Protein AF-A0A920PNC9-F1 (afdb_monomer_lite)

pLDDT: mean 96.34, std 2.01, range [85.38, 98.56]

Sequence (94 aa):
MQQALEDCAPCVPELFETDNCYRHLVECRIAPDIQALESEWHHQTKQVLDEATLEMPEIGHAMSGGRQGLHSEELGYLLAEMQFLQRAYPGLSW

Secondary structure (DSSP, 8-state):
-HHHHHHHGGGTGGGG---HHHHHHHHTTSS--SGGGHHHHHHHHHHHHHHTT-PPPP--S----GGGT---HHHHHHHHHHTHHHHHSTT---

Foldseek 3Di:
DQVVLQVCLQAVVQQQDDDPVRVVCVVVVNDPNSVVCSVVCVVVVCVVCVVVVYDNHDHPHHDYCVVVVPDDPVVVVVCCVVCVVCVVDPPDDD

Radius of gyration: 18.17 Å; chains: 1; bounding box: 43×27×44 Å

Structure (mmCIF, N/CA/C/O backbone):
data_AF-A0A920PNC9-F1
#
_entry.id   AF-A0A920PNC9-F1
#
loop_
_atom_site.group_PDB
_atom_site.id
_atom_site.type_symbol
_atom_site.label_atom_id
_atom_site.label_alt_id
_atom_site.label_comp_id
_atom_site.label_asym_id
_atom_site.label_entity_id
_atom_site.label_seq_id
_atom_site.pdbx_PDB_ins_code
_atom_site.Cartn_x
_atom_site.Cartn_y
_atom_site.Cartn_z
_atom_site.occupancy
_atom_site.B_iso_or_equiv
_atom_site.auth_seq_id
_atom_site.auth_comp_id
_atom_site.auth_asym_id
_atom_site.auth_atom_id
_atom_site.pdbx_PDB_model_num
ATOM 1 N N . MET A 1 1 ? 3.960 -2.350 18.676 1.00 95.19 1 MET A N 1
ATOM 2 C CA . MET A 1 1 ? 3.028 -2.902 17.674 1.00 95.19 1 MET A CA 1
ATOM 3 C C . MET A 1 1 ? 2.041 -1.836 17.228 1.00 95.19 1 MET A C 1
ATOM 5 O O . MET A 1 1 ? 2.058 -1.535 16.050 1.00 95.19 1 MET A O 1
ATOM 9 N N . GLN A 1 2 ? 1.305 -1.191 18.144 1.00 97.38 2 GLN A N 1
ATOM 10 C CA . GLN A 1 2 ? 0.389 -0.083 17.814 1.00 97.38 2 GLN A CA 1
ATOM 11 C C . GLN A 1 2 ? 1.021 1.009 16.930 1.00 97.38 2 GLN A C 1
ATOM 13 O O . GLN A 1 2 ? 0.512 1.273 15.851 1.00 97.38 2 GLN A O 1
ATOM 18 N N . GLN A 1 3 ? 2.190 1.536 17.314 1.00 97.69 3 GLN A N 1
ATOM 19 C CA . GLN A 1 3 ? 2.903 2.548 16.518 1.00 97.69 3 GLN A CA 1
ATOM 20 C C . GLN A 1 3 ? 3.130 2.127 15.056 1.00 97.69 3 GLN A C 1
ATOM 22 O O . GLN A 1 3 ? 2.953 2.924 14.151 1.00 97.69 3 GLN A O 1
ATOM 27 N N . ALA A 1 4 ? 3.464 0.855 14.807 1.00 97.25 4 ALA A N 1
ATOM 28 C CA . ALA A 1 4 ? 3.699 0.379 13.445 1.00 97.25 4 ALA A CA 1
ATOM 29 C C . ALA A 1 4 ? 2.416 0.391 12.594 1.00 97.25 4 ALA A C 1
ATOM 31 O O . ALA A 1 4 ? 2.489 0.568 11.384 1.00 97.25 4 ALA A O 1
ATOM 32 N N . LEU A 1 5 ? 1.243 0.213 13.214 1.00 97.00 5 LEU A N 1
ATOM 33 C CA . LEU A 1 5 ? -0.042 0.346 12.523 1.00 97.00 5 LEU A CA 1
ATOM 34 C C . LEU A 1 5 ? -0.321 1.803 12.168 1.00 97.00 5 LEU A C 1
ATOM 36 O O . LEU A 1 5 ? -0.738 2.080 11.050 1.00 97.00 5 LEU A O 1
ATOM 40 N N . GLU A 1 6 ? -0.066 2.718 13.101 1.00 97.00 6 GLU A N 1
ATOM 41 C CA . GLU A 1 6 ? -0.226 4.160 12.889 1.00 97.00 6 GLU A CA 1
ATOM 42 C C . GLU A 1 6 ? 0.699 4.669 11.778 1.00 97.00 6 GLU A C 1
ATOM 44 O O . GLU A 1 6 ? 0.252 5.409 10.905 1.00 97.00 6 GLU A O 1
ATOM 49 N N . ASP A 1 7 ? 1.950 4.203 11.750 1.00 96.06 7 ASP A N 1
ATOM 50 C CA . ASP A 1 7 ? 2.934 4.575 10.729 1.00 96.06 7 ASP A CA 1
ATOM 51 C C . ASP A 1 7 ? 2.527 4.082 9.324 1.00 96.06 7 ASP A C 1
ATOM 53 O O . ASP A 1 7 ? 2.794 4.751 8.326 1.00 96.06 7 AS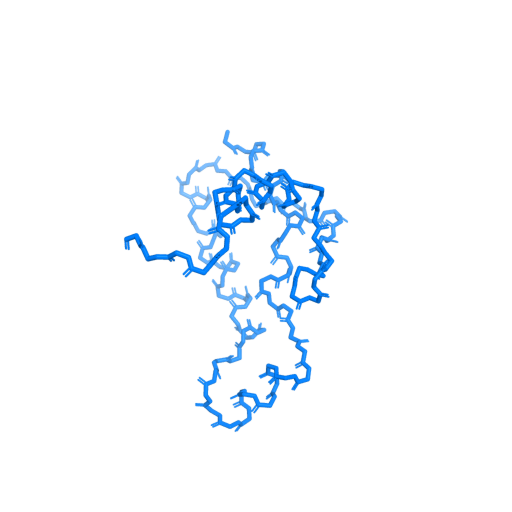P A O 1
ATOM 57 N N . CYS A 1 8 ? 1.867 2.920 9.225 1.00 95.19 8 CYS A N 1
ATOM 58 C CA . CYS A 1 8 ? 1.420 2.344 7.950 1.00 95.19 8 CYS A CA 1
ATOM 59 C C . CYS A 1 8 ? 0.010 2.780 7.519 1.00 95.19 8 CYS A C 1
ATOM 61 O O . CYS A 1 8 ? -0.327 2.650 6.339 1.00 95.19 8 CYS A O 1
ATOM 63 N N . ALA A 1 9 ? -0.817 3.286 8.439 1.00 96.81 9 ALA A N 1
ATOM 64 C CA . ALA A 1 9 ? -2.203 3.678 8.178 1.00 96.81 9 ALA A CA 1
ATOM 65 C C . ALA A 1 9 ? -2.377 4.635 6.979 1.00 96.81 9 ALA A C 1
ATOM 67 O O . ALA A 1 9 ? -3.315 4.426 6.205 1.00 96.81 9 ALA A O 1
ATOM 68 N N . PRO A 1 10 ? -1.480 5.618 6.743 1.00 96.81 10 PRO A N 1
ATOM 69 C CA . PRO A 1 10 ? -1.552 6.491 5.573 1.00 96.81 10 PRO A CA 1
ATOM 70 C C . PRO A 1 10 ? -1.602 5.770 4.221 1.00 96.81 10 PRO A C 1
ATOM 72 O O . PRO A 1 10 ? -2.189 6.307 3.288 1.00 96.81 10 PRO A O 1
ATOM 75 N N . CYS A 1 11 ? -1.023 4.572 4.096 1.00 95.50 11 CYS A N 1
ATOM 76 C CA . CYS A 1 11 ? -0.954 3.827 2.832 1.00 95.50 11 CYS A CA 1
ATOM 77 C C . CYS A 1 11 ? -2.210 2.988 2.540 1.00 95.50 11 CYS A C 1
ATOM 79 O O . CYS A 1 11 ? -2.377 2.495 1.426 1.00 95.50 11 CYS A O 1
ATOM 81 N N . VAL A 1 12 ? -3.083 2.783 3.532 1.00 96.81 12 VAL A N 1
ATOM 82 C CA . VAL A 1 12 ? -4.268 1.916 3.410 1.00 96.81 12 VAL A 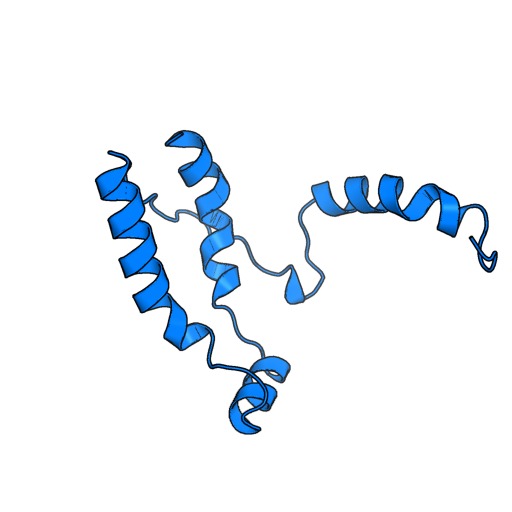CA 1
ATOM 83 C C . VAL A 1 12 ? -5.246 2.382 2.322 1.00 96.81 12 VAL A C 1
ATOM 85 O O . VAL A 1 12 ? -5.698 1.526 1.561 1.00 96.81 12 VAL A O 1
ATOM 88 N N . PRO A 1 13 ? -5.562 3.686 2.174 1.00 96.00 13 PRO A N 1
ATOM 89 C CA . PRO A 1 13 ? -6.525 4.135 1.169 1.00 96.00 13 PRO A CA 1
ATOM 90 C C . PRO A 1 13 ? -6.148 3.742 -0.268 1.00 96.00 13 PRO A C 1
ATOM 92 O O . PRO A 1 13 ? -7.019 3.340 -1.038 1.00 96.00 13 PRO A O 1
ATOM 95 N N . GLU A 1 14 ? -4.854 3.759 -0.617 1.00 96.50 14 GLU A N 1
ATOM 96 C CA . GLU A 1 14 ? -4.378 3.401 -1.964 1.00 96.50 14 GLU A CA 1
ATOM 97 C C . GLU A 1 14 ? -4.714 1.947 -2.358 1.00 96.50 14 GLU A C 1
ATOM 99 O O . GLU A 1 14 ? -4.833 1.625 -3.546 1.00 96.50 14 GLU A O 1
ATOM 104 N N . LEU A 1 15 ? -4.929 1.049 -1.387 1.00 95.75 15 LEU A N 1
ATOM 105 C CA . LEU A 1 15 ? -5.317 -0.340 -1.658 1.00 95.75 15 LEU A CA 1
ATOM 106 C C . LEU A 1 15 ? -6.625 -0.432 -2.461 1.00 95.75 15 LEU A C 1
ATOM 108 O O . LEU A 1 15 ? -6.764 -1.327 -3.303 1.00 95.75 15 LEU A O 1
ATOM 112 N N . PHE A 1 16 ? -7.545 0.510 -2.238 1.00 96.19 16 PHE A N 1
ATOM 113 C CA . PHE A 1 16 ? -8.903 0.510 -2.792 1.00 96.19 16 PHE A CA 1
ATOM 114 C C . PHE A 1 16 ? -9.096 1.526 -3.924 1.00 96.19 16 PHE A C 1
ATOM 116 O O . PHE A 1 16 ? -10.164 1.586 -4.536 1.00 96.19 16 PHE A O 1
ATOM 123 N N . GLU A 1 17 ? -8.061 2.302 -4.249 1.00 95.12 17 GLU A N 1
ATOM 124 C CA . GLU A 1 17 ? -8.110 3.262 -5.344 1.00 95.12 17 GLU A CA 1
ATOM 125 C C . GLU A 1 17 ? -8.208 2.579 -6.709 1.00 95.12 17 GLU A C 1
ATOM 127 O O . GLU A 1 17 ? -7.531 1.590 -7.012 1.00 95.12 17 GLU A O 1
ATOM 132 N N . THR A 1 18 ? -9.037 3.162 -7.574 1.00 94.69 18 THR A N 1
ATOM 133 C CA . THR A 1 18 ? -9.305 2.660 -8.920 1.00 94.69 18 THR A CA 1
ATOM 134 C C . THR A 1 18 ? -9.076 3.745 -9.966 1.00 94.69 18 THR A C 1
ATOM 136 O O . THR A 1 18 ? -9.395 4.918 -9.762 1.00 94.69 18 THR A O 1
ATOM 139 N N . ASP A 1 19 ? -8.553 3.354 -11.124 1.00 93.88 19 ASP A N 1
ATOM 140 C CA . ASP A 1 19 ? -8.361 4.227 -12.279 1.00 93.88 19 ASP A CA 1
ATOM 141 C C . ASP A 1 19 ? -9.210 3.755 -13.475 1.00 93.88 19 ASP A C 1
ATOM 143 O O . ASP A 1 19 ? -9.991 2.805 -13.387 1.00 93.88 19 ASP A O 1
ATOM 147 N N . ASN A 1 20 ? -9.107 4.454 -14.608 1.00 94.56 20 ASN A N 1
ATOM 148 C CA . ASN A 1 20 ? -9.862 4.087 -15.810 1.00 94.56 20 ASN A CA 1
ATOM 149 C C . ASN A 1 20 ? -9.456 2.704 -16.353 1.00 94.56 20 ASN A C 1
ATOM 151 O O . ASN A 1 20 ? -10.311 1.975 -16.853 1.00 94.56 20 ASN A O 1
ATOM 155 N N . CYS A 1 21 ? -8.173 2.343 -16.255 1.00 94.56 21 CYS A N 1
ATOM 156 C CA . CYS A 1 21 ? -7.662 1.057 -16.722 1.00 94.56 21 CYS A CA 1
ATOM 157 C C . CYS A 1 21 ? -8.235 -0.085 -15.878 1.00 94.56 21 CYS A C 1
ATOM 159 O O . CYS A 1 21 ? -8.745 -1.063 -16.420 1.00 94.56 21 CYS A O 1
ATOM 161 N N . TYR A 1 22 ? -8.211 0.060 -14.555 1.00 95.62 22 TYR A N 1
ATOM 162 C CA . TYR A 1 22 ? -8.731 -0.920 -13.617 1.00 95.62 22 TYR A CA 1
ATOM 163 C C . TYR A 1 22 ? -10.249 -1.062 -13.741 1.00 95.62 22 TYR A C 1
ATOM 165 O O . TYR A 1 22 ? -10.746 -2.182 -13.843 1.00 95.62 22 TYR A O 1
ATOM 173 N N . ARG A 1 23 ? -10.990 0.052 -13.842 1.00 95.62 23 ARG A N 1
ATOM 174 C CA . ARG A 1 23 ? -12.442 0.020 -14.094 1.00 95.62 23 ARG A CA 1
ATOM 175 C C . ARG A 1 23 ? -12.791 -0.765 -15.357 1.00 95.62 23 ARG A C 1
ATOM 177 O O . ARG A 1 23 ? -13.688 -1.602 -15.318 1.00 95.62 23 ARG A O 1
ATOM 184 N N . HIS A 1 24 ? -12.032 -0.583 -16.437 1.00 97.38 24 HIS A N 1
ATOM 185 C CA . HIS A 1 24 ? -12.229 -1.365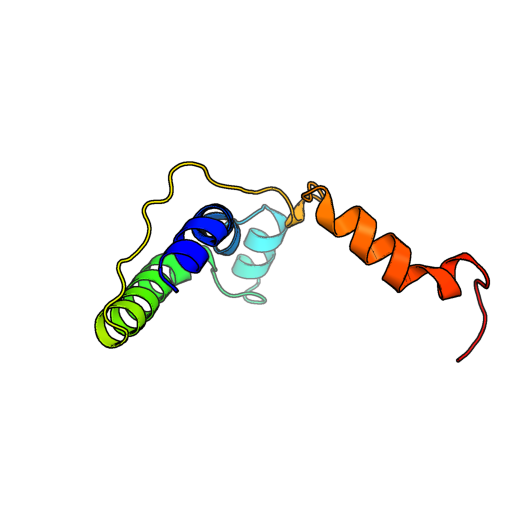 -17.656 1.00 97.38 24 HIS A CA 1
ATOM 186 C C . HIS A 1 24 ? -11.992 -2.874 -17.444 1.00 97.38 24 HIS A C 1
ATOM 188 O O . HIS A 1 24 ? -12.735 -3.704 -17.968 1.00 97.38 24 HIS A O 1
ATOM 194 N N . LEU A 1 25 ? -10.996 -3.260 -16.638 1.00 97.44 25 LEU A N 1
ATOM 195 C CA . LEU A 1 25 ? -10.762 -4.669 -16.298 1.00 97.44 25 LEU A CA 1
ATOM 196 C C . LEU A 1 25 ? -11.909 -5.273 -15.478 1.00 97.44 25 LEU A C 1
ATOM 198 O O . LEU A 1 25 ? -12.240 -6.444 -15.680 1.00 97.44 25 LEU A O 1
ATOM 202 N N . VAL A 1 26 ? -12.523 -4.491 -14.587 1.00 97.69 26 VAL A N 1
ATOM 203 C CA . VAL A 1 26 ? -13.708 -4.910 -13.822 1.00 97.69 26 VAL A CA 1
ATOM 204 C C . VAL A 1 26 ? -14.908 -5.112 -14.750 1.00 97.69 26 VAL A C 1
ATOM 206 O O . VAL A 1 26 ? -15.562 -6.153 -14.687 1.00 97.69 26 VAL A O 1
ATOM 209 N N . GLU A 1 27 ? -15.162 -4.178 -15.672 1.00 97.31 27 GLU A N 1
ATOM 210 C CA . GLU A 1 27 ? -16.231 -4.290 -16.682 1.00 97.31 27 GLU A CA 1
ATOM 211 C C . GLU A 1 27 ? -16.075 -5.546 -17.551 1.00 97.31 27 GLU A C 1
ATOM 213 O O . GLU A 1 27 ? -17.040 -6.277 -17.792 1.00 97.31 27 GLU A O 1
ATOM 218 N N . CYS A 1 28 ? -14.841 -5.839 -17.965 1.00 98.06 28 CYS A N 1
ATOM 219 C CA . CYS A 1 28 ? -14.489 -7.042 -18.717 1.00 98.06 28 CYS A CA 1
ATOM 220 C C . CYS A 1 28 ? -14.478 -8.325 -17.865 1.00 98.06 28 CYS A C 1
ATOM 222 O O . CYS A 1 28 ? -14.237 -9.403 -18.408 1.00 98.06 28 CYS A O 1
ATOM 224 N N . ARG A 1 29 ? -14.743 -8.236 -16.553 1.00 97.12 29 ARG A N 1
ATOM 225 C CA . ARG A 1 29 ? -14.702 -9.348 -15.584 1.00 97.12 29 ARG A CA 1
ATOM 226 C C . ARG A 1 29 ? -13.344 -10.055 -15.511 1.00 97.12 29 ARG A C 1
ATOM 228 O O . ARG A 1 29 ? -13.278 -11.260 -15.276 1.00 97.12 29 ARG A O 1
ATOM 235 N N . ILE A 1 30 ? -12.267 -9.305 -15.728 1.00 98.12 30 ILE A N 1
ATOM 236 C CA . ILE A 1 30 ? -10.880 -9.780 -15.628 1.00 98.12 30 ILE A CA 1
ATOM 237 C C . ILE A 1 30 ? -10.342 -9.557 -14.211 1.00 98.12 30 ILE A C 1
ATOM 239 O O . ILE A 1 30 ? -9.627 -10.407 -13.684 1.00 98.12 30 ILE A O 1
ATOM 243 N N . ALA A 1 31 ? -10.693 -8.427 -13.595 1.00 96.56 31 ALA A N 1
ATOM 244 C CA . ALA A 1 31 ? -10.296 -8.065 -12.239 1.00 96.56 31 ALA A CA 1
ATOM 245 C C . ALA A 1 31 ? -11.529 -7.922 -11.325 1.00 96.56 31 ALA A C 1
ATOM 247 O O . ALA A 1 31 ? -12.614 -7.600 -11.819 1.00 96.56 31 ALA A O 1
ATOM 248 N N . PRO A 1 32 ? -11.396 -8.169 -10.009 1.00 95.44 32 PRO A N 1
ATOM 249 C CA . PRO A 1 32 ? -12.460 -7.893 -9.049 1.00 95.44 32 PRO A CA 1
ATOM 250 C C . PRO A 1 32 ? -12.634 -6.385 -8.837 1.00 95.44 32 PRO A C 1
ATOM 252 O O . PRO A 1 32 ? -11.702 -5.615 -9.044 1.00 95.44 32 PRO A O 1
ATOM 255 N N . ASP A 1 33 ? -13.803 -5.961 -8.363 1.00 95.69 33 ASP A N 1
ATOM 256 C CA . ASP A 1 33 ? -13.985 -4.594 -7.872 1.00 95.69 33 ASP A CA 1
ATOM 257 C C . ASP A 1 33 ? -13.300 -4.434 -6.506 1.00 95.69 33 ASP A C 1
ATOM 259 O O . ASP A 1 33 ? -13.814 -4.891 -5.487 1.00 95.69 33 ASP A O 1
ATOM 263 N N . ILE A 1 34 ? -12.120 -3.812 -6.492 1.00 95.19 34 ILE A N 1
ATOM 264 C CA . ILE A 1 34 ? -11.332 -3.589 -5.270 1.00 95.19 34 ILE A CA 1
ATOM 265 C C . I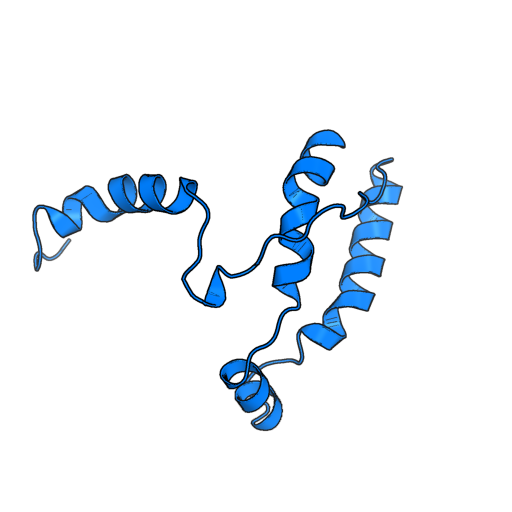LE A 1 34 ? -11.960 -2.575 -4.325 1.00 95.19 34 ILE A C 1
ATOM 267 O O . ILE A 1 34 ? -11.754 -2.693 -3.122 1.00 95.19 34 ILE A O 1
ATOM 271 N N . GLN A 1 35 ? -12.751 -1.623 -4.824 1.00 95.75 35 GLN A N 1
ATOM 272 C CA . GLN A 1 35 ? -13.404 -0.647 -3.956 1.00 95.75 35 GLN A CA 1
ATOM 273 C C . G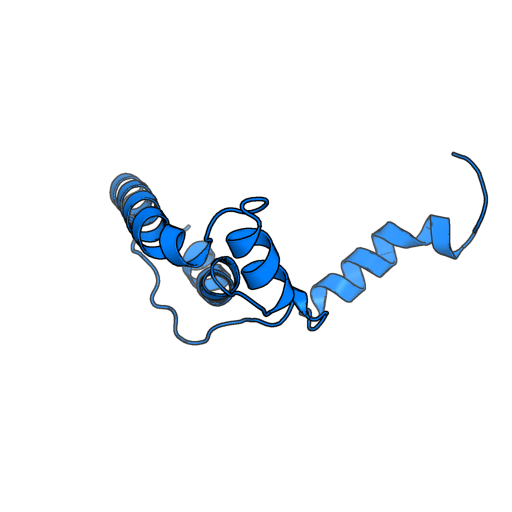LN A 1 35 ? -14.467 -1.340 -3.095 1.00 95.75 35 GLN A C 1
ATOM 275 O O . GLN A 1 35 ? -14.607 -1.057 -1.908 1.00 95.75 35 GLN A O 1
ATOM 280 N N . ALA A 1 36 ? -15.153 -2.338 -3.661 1.00 95.69 36 ALA A N 1
ATOM 281 C CA . ALA A 1 36 ? -16.103 -3.172 -2.929 1.00 95.69 36 ALA A CA 1
ATOM 282 C C . ALA A 1 36 ? -15.454 -4.051 -1.837 1.00 95.69 36 ALA A C 1
ATOM 284 O O . ALA A 1 36 ? -16.170 -4.581 -0.987 1.00 95.69 36 ALA A O 1
ATOM 285 N N . LEU A 1 37 ? -14.124 -4.215 -1.834 1.00 96.38 37 LEU A N 1
ATOM 286 C CA . LEU A 1 37 ? -13.407 -4.993 -0.815 1.00 96.38 37 LEU A CA 1
ATOM 287 C C . LEU A 1 37 ? -13.108 -4.191 0.459 1.00 96.38 37 LEU A C 1
ATOM 289 O O . LEU A 1 37 ? -12.801 -4.796 1.484 1.00 96.38 37 LEU A O 1
ATOM 293 N N . GLU A 1 38 ? -13.210 -2.860 0.423 1.00 96.69 38 GLU A N 1
ATOM 294 C CA . GLU A 1 38 ? -12.822 -1.973 1.528 1.00 96.69 38 GLU A CA 1
ATOM 295 C C . GLU A 1 38 ? -13.578 -2.283 2.827 1.00 96.69 38 GLU A C 1
ATOM 297 O O . GLU A 1 38 ? -12.973 -2.426 3.891 1.00 96.69 38 GLU A O 1
ATOM 302 N N . SER A 1 39 ? -14.901 -2.468 2.750 1.00 96.81 39 SER A N 1
ATOM 303 C CA . SER A 1 39 ? -15.719 -2.746 3.935 1.00 96.81 39 SER A CA 1
ATOM 304 C C . SER A 1 39 ? -15.368 -4.081 4.593 1.00 96.81 39 SER A C 1
ATOM 306 O O . SER A 1 39 ? -15.329 -4.176 5.819 1.00 96.81 39 SER A O 1
ATOM 308 N N . GLU A 1 40 ? -15.112 -5.109 3.780 1.00 97.62 40 GLU A N 1
ATOM 309 C CA . GLU A 1 40 ? -14.760 -6.441 4.277 1.00 97.62 40 GLU A CA 1
ATOM 310 C C . GLU A 1 40 ? -13.343 -6.452 4.852 1.00 97.62 40 GLU A C 1
ATOM 312 O O . GLU A 1 40 ? -13.107 -7.033 5.911 1.00 97.62 40 GLU A O 1
ATOM 317 N N . TRP A 1 41 ? -12.412 -5.743 4.210 1.00 97.75 41 TRP A N 1
ATOM 318 C CA . TRP A 1 41 ? -11.068 -5.551 4.738 1.00 97.75 41 TRP A CA 1
ATOM 319 C C . TRP A 1 41 ? -11.109 -4.874 6.111 1.00 97.75 41 TRP A C 1
ATOM 321 O O . TRP A 1 41 ? -10.551 -5.406 7.067 1.00 97.75 41 TRP A O 1
ATOM 331 N N . HIS A 1 42 ? -11.849 -3.769 6.259 1.00 97.12 42 HIS A N 1
ATOM 332 C CA . HIS A 1 42 ? -11.987 -3.089 7.550 1.00 97.12 42 HIS A CA 1
ATOM 333 C C . HIS A 1 42 ? -12.585 -3.992 8.630 1.00 97.12 42 HIS A C 1
ATOM 335 O O . HIS A 1 42 ? -12.130 -3.952 9.776 1.00 97.12 42 HIS A O 1
ATOM 341 N N . HIS A 1 43 ? -13.582 -4.810 8.279 1.00 98.19 43 HIS A N 1
ATOM 342 C CA . HIS A 1 43 ? -14.187 -5.763 9.203 1.00 98.19 43 HIS A CA 1
ATOM 343 C C . HIS A 1 43 ? -13.164 -6.793 9.705 1.00 98.19 43 HIS A C 1
ATOM 345 O O . HIS A 1 43 ? -12.974 -6.931 10.916 1.00 98.19 43 HIS A O 1
ATOM 351 N N . GLN A 1 44 ? -12.460 -7.459 8.786 1.00 98.38 44 GLN A N 1
ATOM 352 C CA . GLN A 1 44 ? -11.476 -8.488 9.126 1.00 98.38 44 GLN A CA 1
ATOM 353 C C . GLN A 1 44 ? -10.276 -7.910 9.874 1.00 98.38 44 GLN A C 1
ATOM 355 O O . GLN A 1 44 ? -9.859 -8.456 10.896 1.00 98.38 44 GLN A O 1
ATOM 360 N N . THR A 1 45 ? -9.738 -6.779 9.413 1.00 97.94 45 THR A N 1
ATOM 361 C CA . THR A 1 45 ? -8.619 -6.112 10.080 1.00 97.94 45 THR A CA 1
ATOM 362 C C . THR A 1 45 ? -9.013 -5.693 11.487 1.00 97.94 45 THR A C 1
ATOM 364 O O . THR A 1 45 ? -8.263 -5.968 12.418 1.00 97.94 45 THR A O 1
ATOM 367 N N . LYS A 1 46 ? -10.206 -5.117 11.688 1.00 98.12 46 LYS A N 1
ATOM 368 C CA . LYS A 1 46 ? -10.673 -4.766 13.033 1.00 98.12 46 LYS A CA 1
ATOM 369 C C . LYS A 1 46 ? -10.757 -5.987 13.946 1.00 98.12 46 LYS A C 1
ATOM 371 O O . LYS A 1 46 ? -10.288 -5.906 15.074 1.00 98.12 46 LYS A O 1
ATOM 376 N N . GLN A 1 47 ? -11.310 -7.101 13.468 1.00 98.56 47 GLN A N 1
ATOM 377 C CA . GLN A 1 47 ? -11.403 -8.320 14.270 1.00 98.56 47 GLN A CA 1
ATOM 378 C C . GLN A 1 47 ? -10.016 -8.796 14.732 1.00 98.56 47 GLN A C 1
ATOM 380 O O . GLN A 1 47 ? -9.820 -9.062 15.915 1.00 98.56 47 GLN A O 1
ATOM 385 N N . VAL A 1 48 ? -9.042 -8.844 13.819 1.00 98.44 48 VAL A N 1
ATOM 386 C CA . VAL A 1 48 ? -7.667 -9.259 14.141 1.00 98.44 48 VAL A CA 1
ATOM 387 C C . VAL A 1 48 ? -6.997 -8.287 15.117 1.00 98.44 48 VAL A C 1
ATOM 389 O O . VAL A 1 48 ? -6.293 -8.721 16.028 1.00 98.44 48 VAL A O 1
ATOM 392 N N . LEU A 1 49 ? -7.212 -6.978 14.956 1.00 98.31 49 LEU A N 1
ATOM 393 C CA . LEU A 1 49 ? -6.678 -5.973 15.878 1.00 98.31 49 LEU A CA 1
ATOM 394 C C . LEU A 1 49 ? -7.294 -6.102 17.275 1.00 98.31 49 LEU A C 1
ATOM 396 O O . LEU A 1 49 ? -6.552 -6.103 18.256 1.00 98.31 49 LEU A O 1
ATOM 400 N N . ASP A 1 50 ? -8.611 -6.300 17.365 1.00 98.38 50 ASP A N 1
ATOM 401 C CA . ASP A 1 50 ? -9.315 -6.497 18.634 1.00 98.38 50 ASP A CA 1
ATOM 402 C C . ASP A 1 50 ? -8.801 -7.767 19.355 1.00 98.38 50 ASP A C 1
ATOM 404 O O . ASP A 1 50 ? -8.512 -7.724 20.553 1.00 98.38 50 ASP A O 1
ATOM 408 N N . GLU A 1 51 ? -8.601 -8.879 18.630 1.00 98.56 51 GLU A N 1
ATOM 409 C CA . GLU A 1 51 ? -7.983 -10.112 19.159 1.00 98.56 51 GLU A CA 1
ATOM 410 C C . GLU A 1 51 ? -6.543 -9.879 19.652 1.00 98.56 51 GLU A C 1
ATOM 412 O O . GLU A 1 51 ? -6.121 -10.454 20.658 1.00 98.56 51 GLU A O 1
ATOM 417 N N . ALA A 1 52 ? -5.796 -9.007 18.972 1.00 98.25 52 ALA A N 1
ATOM 418 C CA . ALA A 1 52 ? -4.440 -8.615 19.340 1.00 98.25 52 ALA A CA 1
ATOM 419 C C . ALA A 1 52 ? -4.382 -7.532 20.434 1.00 98.25 52 ALA A C 1
ATOM 421 O O . ALA A 1 52 ? -3.282 -7.120 20.813 1.00 98.25 52 ALA A O 1
ATOM 422 N N . THR A 1 53 ? -5.523 -7.078 20.969 1.00 98.25 53 THR A N 1
ATOM 423 C CA . THR A 1 53 ? -5.636 -5.959 21.928 1.00 98.25 53 THR A CA 1
ATOM 424 C C . THR A 1 53 ? -5.065 -4.633 21.404 1.00 98.25 53 THR A C 1
ATOM 426 O O . THR A 1 53 ? -4.494 -3.846 22.157 1.00 98.25 53 THR A O 1
ATOM 429 N N . LEU A 1 54 ? -5.191 -4.405 20.097 1.00 98.50 54 LEU A N 1
ATOM 430 C CA . LEU A 1 54 ? -4.744 -3.209 19.383 1.00 98.50 54 LEU A CA 1
ATOM 431 C C . LEU A 1 54 ? -5.941 -2.400 18.883 1.00 98.50 54 LEU A C 1
ATOM 433 O O . LEU A 1 54 ? -7.043 -2.921 18.718 1.00 98.50 54 LEU A O 1
ATOM 437 N N . GLU A 1 55 ? -5.708 -1.123 18.606 1.00 97.81 55 GLU A N 1
ATOM 438 C CA . GLU A 1 55 ? -6.733 -0.208 18.110 1.00 97.81 55 GLU A CA 1
ATOM 439 C C . GLU A 1 55 ? -6.581 0.010 16.601 1.00 97.81 55 GLU A C 1
ATOM 441 O O . GLU A 1 55 ? -5.465 0.075 16.077 1.00 97.81 55 GLU A O 1
ATOM 446 N N . MET A 1 56 ? -7.709 0.142 15.895 1.00 96.88 56 MET A N 1
ATOM 447 C CA . MET A 1 56 ? -7.709 0.553 14.490 1.00 96.88 56 MET A CA 1
ATOM 448 C C . MET A 1 56 ? -7.197 2.000 14.399 1.00 96.88 56 MET A C 1
ATOM 450 O O . MET A 1 56 ? -7.814 2.873 15.012 1.00 96.88 56 MET A O 1
ATOM 454 N N . PRO A 1 57 ? -6.111 2.274 13.656 1.00 96.06 57 PRO A N 1
ATOM 455 C CA . PRO A 1 57 ? -5.555 3.617 13.570 1.00 96.06 57 PRO A CA 1
ATOM 456 C C . PRO A 1 57 ? -6.490 4.563 12.807 1.00 96.06 57 PRO A C 1
ATOM 458 O O . PRO A 1 57 ? -7.112 4.183 11.812 1.00 96.06 57 PRO A O 1
ATOM 461 N N . GLU A 1 58 ? -6.554 5.818 13.247 1.00 94.25 58 GLU A N 1
ATOM 462 C CA . GLU A 1 58 ? -7.193 6.881 12.475 1.00 94.25 58 GLU A CA 1
ATOM 463 C C . GLU A 1 58 ? -6.296 7.289 11.300 1.00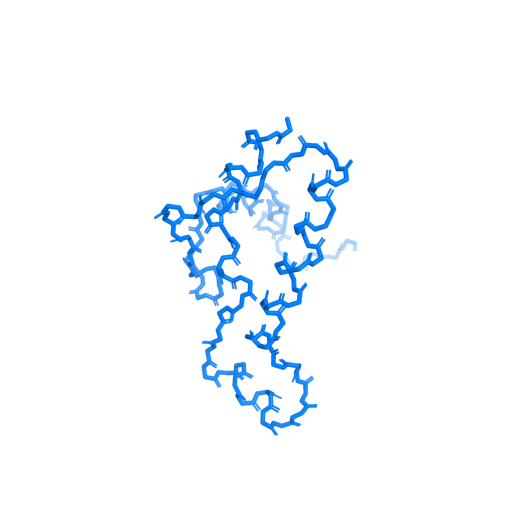 94.25 58 GLU A C 1
ATOM 465 O O . GLU A 1 58 ? -5.097 7.529 11.455 1.00 94.25 58 GLU A O 1
ATOM 470 N N . ILE A 1 59 ? -6.881 7.400 10.108 1.00 93.81 59 ILE A N 1
ATOM 471 C CA . ILE A 1 59 ? -6.152 7.826 8.913 1.00 93.81 59 ILE A CA 1
ATOM 472 C C . ILE A 1 59 ? -6.205 9.354 8.836 1.00 93.81 59 ILE A C 1
ATOM 474 O O . ILE A 1 59 ? -7.205 9.930 8.411 1.00 93.81 59 ILE A O 1
ATOM 478 N N . GLY A 1 60 ? -5.127 10.018 9.258 1.00 85.38 60 GLY A N 1
ATOM 479 C CA . GLY A 1 60 ? -5.034 11.483 9.226 1.00 85.38 60 GLY A CA 1
ATOM 480 C C . GLY A 1 60 ? -4.764 12.055 7.829 1.00 85.38 60 GLY A C 1
ATOM 481 O O . GLY A 1 60 ? -5.443 12.979 7.384 1.00 85.38 60 GLY A O 1
ATOM 482 N N . HIS A 1 61 ? -3.774 11.505 7.123 1.00 90.69 61 HIS A N 1
ATOM 483 C CA . HIS A 1 61 ? -3.423 11.886 5.754 1.00 90.69 61 HIS A CA 1
ATOM 484 C C . HIS A 1 61 ? -3.230 10.630 4.910 1.00 90.69 61 HIS A C 1
ATOM 486 O O . HIS A 1 61 ? -2.476 9.745 5.299 1.00 90.69 61 HIS A O 1
ATOM 492 N N . ALA A 1 62 ? -3.907 10.561 3.766 1.00 93.94 62 ALA A N 1
ATOM 493 C CA . ALA A 1 62 ? -3.779 9.452 2.832 1.00 93.94 62 ALA A CA 1
ATOM 494 C C . ALA A 1 62 ? -2.572 9.659 1.907 1.00 93.94 62 ALA A C 1
ATOM 496 O O . ALA A 1 62 ? -2.439 10.711 1.280 1.00 93.94 62 ALA A O 1
ATOM 497 N N . MET A 1 63 ? -1.728 8.637 1.797 1.00 94.88 63 MET A N 1
ATOM 498 C CA . MET A 1 63 ? -0.681 8.519 0.787 1.00 94.88 63 MET A CA 1
ATOM 499 C C . MET A 1 63 ? -1.232 7.745 -0.414 1.00 94.88 63 MET A C 1
ATOM 501 O O . MET A 1 63 ? -1.902 6.730 -0.246 1.00 94.88 63 MET A O 1
ATOM 505 N N . SER A 1 64 ? -0.962 8.242 -1.620 1.00 95.06 64 SER A N 1
ATOM 506 C CA . SER A 1 64 ? -1.461 7.697 -2.886 1.00 95.06 64 SER A CA 1
ATOM 507 C C . SER A 1 64 ? -0.517 8.079 -4.032 1.00 95.06 64 SER A C 1
ATOM 509 O O . SER A 1 64 ? 0.307 8.986 -3.895 1.00 95.06 64 SER A O 1
ATOM 511 N N . GLY A 1 65 ? -0.652 7.407 -5.177 1.00 94.94 65 GLY A N 1
ATOM 512 C CA . GLY A 1 65 ? 0.012 7.759 -6.431 1.00 94.94 65 GLY A CA 1
ATOM 513 C C . GLY A 1 65 ? 1.068 6.753 -6.882 1.00 94.94 65 GLY A C 1
ATOM 514 O O . GLY A 1 65 ? 1.577 6.871 -7.998 1.00 94.94 65 GLY A O 1
ATOM 515 N N . GLY A 1 66 ? 1.341 5.709 -6.100 1.00 94.81 66 GLY A N 1
ATOM 516 C CA . GLY A 1 66 ? 2.263 4.633 -6.447 1.00 94.81 66 GLY A CA 1
ATOM 517 C C . GLY A 1 66 ? 1.881 3.936 -7.754 1.00 94.81 66 GLY A C 1
ATOM 518 O O . GLY A 1 66 ? 2.746 3.685 -8.592 1.00 94.81 66 GLY A O 1
ATOM 519 N N . ARG A 1 67 ? 0.584 3.721 -8.017 1.00 92.06 67 ARG A N 1
ATOM 520 C CA . ARG A 1 67 ? 0.112 3.184 -9.317 1.00 92.06 67 ARG A CA 1
ATOM 521 C C . ARG A 1 67 ? 0.343 4.127 -10.506 1.00 92.06 67 ARG A C 1
ATOM 523 O O . ARG A 1 67 ? 0.328 3.684 -11.650 1.00 92.06 67 ARG A O 1
ATOM 530 N N . GLN A 1 68 ? 0.574 5.410 -10.243 1.00 94.38 68 GLN A N 1
ATOM 531 C CA . GLN A 1 68 ? 0.867 6.446 -11.238 1.00 94.38 68 GLN A CA 1
ATOM 532 C C . GLN A 1 68 ? 2.375 6.744 -11.338 1.00 94.38 68 GLN A C 1
ATOM 534 O O . GLN A 1 68 ? 2.777 7.665 -12.046 1.00 94.38 68 GLN A O 1
ATOM 539 N N . GLY A 1 69 ? 3.218 5.975 -10.638 1.00 95.31 69 GLY A N 1
ATOM 540 C CA . GLY A 1 69 ? 4.664 6.190 -10.588 1.00 95.31 69 GLY A CA 1
ATOM 541 C C . GLY A 1 69 ? 5.107 7.289 -9.615 1.00 95.31 69 GLY A C 1
ATOM 542 O O . GLY A 1 69 ? 6.278 7.669 -9.624 1.00 95.31 69 GLY A O 1
ATOM 543 N N . LEU A 1 70 ? 4.200 7.808 -8.783 1.00 96.56 70 LEU A N 1
ATOM 544 C CA . LEU A 1 70 ? 4.489 8.796 -7.743 1.00 96.56 70 LEU A CA 1
ATOM 545 C C . LEU A 1 70 ? 4.787 8.063 -6.434 1.00 96.56 70 LEU A C 1
ATOM 547 O O . LEU A 1 70 ? 3.916 7.867 -5.593 1.00 96.56 70 LEU A O 1
ATOM 551 N N . HIS A 1 71 ? 6.022 7.594 -6.303 1.00 96.81 71 HIS A N 1
ATOM 552 C CA . HIS A 1 71 ? 6.467 6.837 -5.137 1.00 96.81 71 HIS A CA 1
ATOM 553 C C . HIS A 1 71 ? 7.093 7.740 -4.076 1.00 96.81 71 HIS A C 1
ATOM 555 O O . HIS A 1 71 ? 7.532 8.855 -4.365 1.00 96.81 71 HIS A O 1
ATOM 561 N N . SER A 1 72 ? 7.183 7.220 -2.855 1.00 95.50 72 SER A N 1
ATOM 562 C CA . SER A 1 72 ? 8.007 7.813 -1.811 1.00 95.50 72 SER A CA 1
ATOM 563 C C . SER A 1 72 ? 9.504 7.724 -2.160 1.00 95.50 72 SER A C 1
ATOM 565 O O . SER A 1 72 ? 9.910 7.023 -3.097 1.00 95.50 72 SER A O 1
ATOM 567 N N . GLU A 1 73 ? 10.344 8.445 -1.414 1.00 96.75 73 GLU A N 1
ATOM 568 C CA . GLU A 1 73 ? 11.788 8.532 -1.676 1.00 96.75 73 GLU A CA 1
ATOM 569 C C . GLU A 1 73 ? 12.487 7.163 -1.573 1.00 96.75 73 GLU A C 1
ATOM 571 O O . GLU A 1 73 ? 13.453 6.884 -2.290 1.00 96.75 73 GLU A O 1
ATOM 576 N N . GLU A 1 74 ? 11.955 6.271 -0.734 1.00 97.00 74 GLU A N 1
ATOM 577 C CA . GLU A 1 74 ? 12.509 4.953 -0.426 1.00 97.00 74 GLU A CA 1
ATOM 578 C C . GLU A 1 74 ? 12.643 4.065 -1.666 1.00 97.00 74 GLU A C 1
ATOM 580 O O . GLU A 1 74 ? 13.635 3.340 -1.799 1.00 97.00 74 GLU A O 1
ATOM 585 N N . LEU A 1 75 ? 11.698 4.137 -2.614 1.00 98.06 75 LEU A N 1
ATOM 586 C CA . LEU A 1 75 ? 11.755 3.287 -3.804 1.00 98.06 75 LEU A CA 1
ATOM 587 C C . LEU A 1 75 ? 12.999 3.585 -4.652 1.00 98.06 75 LEU A C 1
ATOM 589 O O . LEU A 1 75 ? 13.577 2.670 -5.239 1.00 98.06 75 LEU A O 1
ATOM 593 N N . GLY A 1 76 ? 13.456 4.839 -4.688 1.00 97.75 76 GLY A N 1
ATOM 594 C CA . GLY A 1 76 ? 14.673 5.217 -5.405 1.00 97.75 76 GLY A CA 1
ATOM 595 C C . GLY A 1 76 ? 15.905 4.469 -4.890 1.00 97.75 76 GLY A C 1
ATOM 596 O O . GLY A 1 76 ? 16.674 3.926 -5.689 1.00 97.75 76 GLY A O 1
ATOM 597 N N . TYR A 1 77 ? 16.055 4.381 -3.566 1.00 98.06 77 TYR A N 1
ATOM 598 C CA . TYR A 1 77 ? 17.148 3.646 -2.927 1.00 98.06 77 TYR A CA 1
ATOM 599 C C . TYR A 1 77 ? 17.060 2.143 -3.200 1.00 98.06 77 TYR A C 1
ATOM 601 O O . TYR A 1 77 ? 18.049 1.538 -3.617 1.00 98.06 77 TYR A O 1
ATOM 609 N N . LEU A 1 78 ? 15.864 1.561 -3.058 1.00 98.25 78 LEU A N 1
ATOM 610 C CA . LEU A 1 78 ? 15.634 0.139 -3.324 1.00 98.25 78 LEU A CA 1
ATOM 611 C C . LEU A 1 78 ? 15.992 -0.236 -4.766 1.00 98.25 78 LEU A C 1
ATOM 613 O O . LEU A 1 78 ? 16.690 -1.221 -5.003 1.00 98.25 78 LEU A O 1
ATOM 617 N N . LEU A 1 79 ? 15.550 0.559 -5.745 1.00 98.31 79 LEU A N 1
ATOM 618 C CA . LEU A 1 79 ? 15.844 0.294 -7.152 1.00 98.31 79 LEU A CA 1
ATOM 619 C C . LEU A 1 79 ? 17.323 0.504 -7.486 1.00 98.31 79 LEU A C 1
ATOM 621 O O . LEU A 1 79 ? 17.847 -0.217 -8.334 1.00 98.31 79 LEU A O 1
ATOM 625 N N . ALA A 1 80 ? 17.999 1.464 -6.849 1.00 98.00 80 ALA A N 1
ATOM 626 C CA . ALA A 1 80 ? 19.428 1.685 -7.056 1.00 98.00 80 ALA A CA 1
ATOM 627 C C . ALA A 1 80 ? 20.254 0.454 -6.654 1.00 98.00 80 ALA A C 1
ATOM 629 O O . ALA A 1 80 ? 21.128 0.035 -7.413 1.00 98.00 80 ALA A O 1
ATOM 630 N N . GLU A 1 81 ? 19.936 -0.151 -5.508 1.00 98.19 81 GLU A N 1
ATOM 631 C CA . GLU A 1 81 ? 20.585 -1.377 -5.043 1.00 98.19 81 GLU A CA 1
ATOM 632 C C . GLU A 1 81 ? 20.174 -2.588 -5.892 1.00 98.19 81 GLU A C 1
ATOM 634 O O . GLU A 1 81 ? 21.026 -3.262 -6.473 1.00 98.19 81 GLU A O 1
ATOM 639 N N . MET A 1 82 ? 18.865 -2.817 -6.051 1.00 98.19 82 MET A N 1
ATOM 640 C CA . MET A 1 82 ? 18.322 -3.978 -6.766 1.00 98.19 82 MET A CA 1
ATOM 641 C C . MET A 1 82 ? 18.791 -4.045 -8.224 1.00 98.19 82 MET A C 1
ATOM 643 O O . MET A 1 82 ? 19.031 -5.126 -8.760 1.00 98.19 82 MET A O 1
ATOM 647 N N . GLN A 1 83 ? 18.906 -2.896 -8.892 1.00 97.94 83 GLN A N 1
ATOM 648 C CA . GLN A 1 83 ? 19.209 -2.834 -10.321 1.00 97.94 83 GLN A CA 1
ATOM 649 C C . GLN A 1 83 ? 20.690 -2.582 -10.612 1.00 97.94 83 GLN A C 1
ATOM 651 O O . GLN A 1 83 ? 21.041 -2.458 -11.787 1.00 97.94 83 GLN A O 1
ATOM 656 N N . PHE A 1 84 ? 21.560 -2.517 -9.595 1.00 97.56 84 PHE A N 1
ATOM 657 C CA . PHE A 1 84 ? 22.973 -2.178 -9.780 1.00 97.56 84 PHE A CA 1
ATOM 658 C C . PHE A 1 84 ? 23.642 -3.045 -10.855 1.00 97.56 84 PHE A C 1
ATOM 660 O O . PHE A 1 84 ? 24.127 -2.517 -11.857 1.00 97.56 84 PHE A O 1
ATOM 667 N N . LEU A 1 85 ? 23.620 -4.373 -10.684 1.00 97.19 85 LEU A N 1
ATOM 668 C CA . LEU A 1 85 ? 24.337 -5.291 -11.574 1.00 97.19 85 LEU A CA 1
ATOM 669 C C . LEU A 1 85 ? 23.805 -5.215 -13.011 1.00 97.19 85 LEU A C 1
ATOM 671 O O . LEU A 1 85 ? 24.586 -5.125 -13.955 1.00 97.19 85 LEU A O 1
ATOM 675 N N . GLN A 1 86 ? 22.480 -5.178 -13.174 1.00 96.75 86 GLN A N 1
ATOM 676 C CA . GLN A 1 86 ? 21.853 -5.122 -14.494 1.00 96.75 86 GLN A CA 1
ATOM 677 C C . GLN A 1 86 ? 22.096 -3.787 -15.210 1.00 96.75 86 GLN A C 1
ATOM 679 O O . GLN A 1 86 ? 22.221 -3.761 -16.433 1.00 96.75 86 GLN A O 1
ATOM 684 N N . ARG A 1 87 ? 22.182 -2.674 -14.471 1.00 97.12 87 ARG A N 1
ATOM 685 C CA . ARG A 1 87 ? 22.516 -1.356 -15.034 1.00 97.12 87 ARG A CA 1
ATOM 686 C C . ARG A 1 87 ? 23.999 -1.242 -15.390 1.00 97.12 87 ARG A C 1
ATOM 688 O O . ARG A 1 87 ? 24.324 -0.592 -16.378 1.00 97.12 87 ARG A O 1
ATOM 695 N N . ALA A 1 88 ? 24.884 -1.868 -14.612 1.00 97.50 88 ALA A N 1
ATOM 696 C CA . ALA A 1 88 ? 26.322 -1.880 -14.872 1.00 97.50 88 ALA A CA 1
ATOM 697 C C . ALA A 1 88 ? 26.710 -2.805 -16.043 1.00 97.50 88 ALA A C 1
ATOM 699 O O . ALA A 1 88 ? 27.613 -2.469 -16.808 1.00 97.50 88 ALA A O 1
ATOM 700 N N . TYR A 1 89 ? 26.017 -3.940 -16.207 1.00 97.06 89 TYR A N 1
ATOM 701 C CA . TYR A 1 89 ? 26.322 -4.960 -17.218 1.00 97.06 89 TYR A CA 1
ATOM 702 C C . TYR A 1 89 ? 25.069 -5.393 -18.008 1.00 97.06 89 TYR A C 1
ATOM 704 O O . TYR A 1 89 ? 24.600 -6.528 -17.869 1.00 97.06 89 TYR A O 1
ATOM 712 N N . PRO A 1 90 ? 24.499 -4.506 -18.843 1.00 95.75 90 PRO A N 1
ATOM 713 C CA . PRO A 1 90 ? 23.248 -4.780 -19.542 1.00 95.75 90 PRO A CA 1
ATOM 714 C C . PRO A 1 90 ? 23.402 -5.867 -20.618 1.00 95.75 90 PRO A C 1
ATOM 716 O O . PRO A 1 90 ? 24.400 -5.923 -21.334 1.00 95.75 90 PRO A O 1
ATOM 719 N N . GLY A 1 91 ? 22.367 -6.700 -20.778 1.00 94.88 91 GLY A N 1
ATOM 720 C CA . GLY A 1 91 ? 22.264 -7.686 -21.866 1.00 94.88 91 GLY A CA 1
ATOM 721 C C . GLY A 1 91 ? 23.000 -9.009 -21.634 1.00 94.88 91 GLY A C 1
ATOM 722 O O . GLY A 1 91 ? 23.010 -9.858 -22.524 1.00 94.88 91 GLY A O 1
ATOM 723 N N . LEU A 1 92 ? 23.596 -9.204 -20.456 1.00 96.00 92 LEU A N 1
ATOM 724 C CA . LEU A 1 92 ? 24.184 -10.485 -20.073 1.00 96.00 92 LEU A CA 1
ATOM 725 C C . LEU A 1 92 ? 23.113 -11.491 -19.630 1.00 96.00 92 LEU A C 1
ATOM 727 O O . LEU A 1 92 ? 21.997 -11.125 -19.264 1.00 96.00 92 LEU A O 1
ATOM 731 N N . SER A 1 93 ? 23.471 -12.771 -19.682 1.00 93.88 93 SER A N 1
ATOM 732 C CA . SER A 1 93 ? 22.674 -13.874 -19.141 1.00 93.88 93 SER A CA 1
ATOM 733 C C . SER A 1 93 ? 23.287 -14.337 -17.824 1.00 93.88 93 SER A C 1
ATOM 735 O O . SER A 1 93 ? 24.511 -14.463 -17.738 1.00 93.88 93 SER A O 1
ATOM 737 N N . TRP A 1 94 ? 22.434 -14.589 -16.835 1.00 89.88 94 TRP A N 1
ATOM 738 C CA . TRP A 1 94 ? 22.793 -15.037 -15.491 1.00 89.88 94 TRP A CA 1
ATOM 739 C C . TRP A 1 94 ? 21.956 -16.252 -15.107 1.00 89.88 94 TRP A C 1
ATOM 741 O O . TRP A 1 94 ? 20.804 -16.336 -15.597 1.00 89.88 94 TRP A O 1
#